Protein AF-A0A2L2YY22-F1 (afdb_monomer)

Radius of gyration: 19.45 Å; Cα contacts (8 Å, |Δi|>4): 71; chains: 1; bounding box: 42×33×51 Å

Solvent-accessible surface area (backbone atoms only — not comparable to full-atom values): 7870 Å² total; per-residue (Å²): 128,56,71,67,58,50,52,52,52,52,50,54,50,50,52,52,49,48,39,58,47,47,46,56,63,38,73,72,82,81,52,100,64,72,57,68,65,52,72,78,81,79,73,78,40,51,78,60,48,76,70,38,92,54,40,59,64,51,33,49,49,42,70,67,75,42,69,71,85,79,55,60,87,86,32,35,58,69,60,45,32,58,72,72,43,67,90,57,54,71,69,57,46,51,50,51,52,53,53,53,51,53,55,48,56,57,61,56,70,55,84,84,74,63,50,84,84,76,45,56,71,69,69,50,60,76,74,110

Structure (mmCIF, N/CA/C/O backbone):
data_AF-A0A2L2YY22-F1
#
_entry.id   AF-A0A2L2YY22-F1
#
loop_
_atom_site.group_PDB
_atom_site.id
_atom_site.type_symbol
_atom_site.label_atom_id
_atom_site.label_alt_id
_atom_site.label_comp_id
_atom_site.label_asym_id
_atom_site.label_entity_id
_atom_site.label_seq_id
_atom_site.pdbx_PDB_ins_code
_atom_site.Cartn_x
_atom_site.Cartn_y
_atom_site.Cartn_z
_atom_site.occupancy
_atom_site.B_iso_or_equiv
_atom_site.auth_seq_id
_atom_site.auth_comp_id
_atom_site.auth_asym_id
_atom_site.auth_atom_id
_atom_site.pdbx_PDB_model_num
ATOM 1 N N . ALA A 1 1 ? -11.065 13.640 -22.533 1.00 64.00 1 ALA A N 1
ATOM 2 C CA . ALA A 1 1 ? -10.943 14.115 -21.139 1.00 64.00 1 ALA A CA 1
ATOM 3 C C . ALA A 1 1 ? -10.570 15.588 -21.170 1.00 64.00 1 ALA A C 1
ATOM 5 O O . ALA A 1 1 ? -9.726 15.944 -21.987 1.00 64.00 1 ALA A O 1
ATOM 6 N N . ASP A 1 2 ? -11.200 16.418 -20.337 1.00 91.19 2 ASP A N 1
ATOM 7 C CA . ASP A 1 2 ? -10.835 17.832 -20.199 1.00 91.19 2 ASP A CA 1
ATOM 8 C C . ASP A 1 2 ? -9.367 17.978 -19.749 1.00 91.19 2 ASP A C 1
ATOM 10 O O . ASP A 1 2 ? -8.826 17.099 -19.065 1.00 91.19 2 ASP A O 1
ATOM 14 N N . HIS A 1 3 ? -8.706 19.069 -20.148 1.00 91.31 3 HIS A N 1
ATOM 15 C CA . HIS A 1 3 ? -7.295 19.312 -19.837 1.00 91.31 3 HIS A CA 1
ATOM 16 C C . HIS A 1 3 ? -7.034 19.263 -18.324 1.00 91.31 3 HIS A C 1
ATOM 18 O O . HIS A 1 3 ? -6.042 18.674 -17.882 1.00 91.31 3 HIS A O 1
ATOM 24 N N . ASN A 1 4 ? -7.953 19.810 -17.525 1.00 93.12 4 ASN A N 1
ATOM 25 C CA . ASN A 1 4 ? -7.823 19.827 -16.071 1.00 93.12 4 ASN A CA 1
ATOM 26 C C . ASN A 1 4 ? -7.986 18.428 -15.473 1.00 93.12 4 ASN A C 1
ATOM 28 O O . ASN A 1 4 ? -7.196 18.038 -14.614 1.00 93.12 4 ASN A O 1
ATOM 32 N N . SER A 1 5 ? -8.930 17.627 -15.981 1.00 94.94 5 SER A N 1
ATOM 33 C CA . SER A 1 5 ? -9.078 16.225 -15.571 1.00 94.94 5 SER A CA 1
ATOM 34 C C . SER A 1 5 ? -7.818 15.415 -15.876 1.00 94.94 5 SER A C 1
ATOM 36 O O . SER A 1 5 ? -7.353 14.651 -15.033 1.00 94.94 5 SER A O 1
ATOM 38 N N . ARG A 1 6 ? -7.215 15.611 -17.057 1.00 95.31 6 ARG A N 1
ATOM 39 C CA . ARG A 1 6 ? -5.962 14.936 -17.426 1.00 95.31 6 ARG A CA 1
ATOM 40 C C . ARG A 1 6 ? -4.814 15.335 -16.500 1.00 95.31 6 ARG A C 1
ATOM 42 O O . ARG A 1 6 ? -4.073 14.467 -16.050 1.00 95.31 6 ARG A O 1
ATOM 49 N N . ARG A 1 7 ? -4.681 16.629 -16.194 1.00 96.50 7 ARG A N 1
ATOM 50 C CA . ARG A 1 7 ? -3.671 17.128 -15.252 1.00 96.50 7 ARG A CA 1
ATOM 51 C C . ARG A 1 7 ? -3.836 16.499 -13.866 1.00 96.50 7 ARG A C 1
ATOM 53 O O . ARG A 1 7 ? -2.848 16.021 -13.317 1.00 96.50 7 ARG A O 1
ATOM 60 N N . GLY A 1 8 ? -5.061 16.454 -13.340 1.00 96.81 8 GLY A N 1
ATOM 61 C CA . GLY A 1 8 ? -5.348 15.847 -12.037 1.00 96.81 8 GLY A CA 1
ATOM 62 C C . GLY A 1 8 ? -4.983 14.360 -11.987 1.00 96.81 8 GLY A C 1
ATOM 63 O O . GLY A 1 8 ? -4.326 13.916 -11.051 1.00 96.81 8 GLY A O 1
ATOM 64 N N . LEU A 1 9 ? -5.311 13.599 -13.035 1.00 96.69 9 LEU A N 1
ATOM 65 C CA . LEU A 1 9 ? -4.946 12.180 -13.120 1.00 96.69 9 LEU A CA 1
ATOM 66 C C . L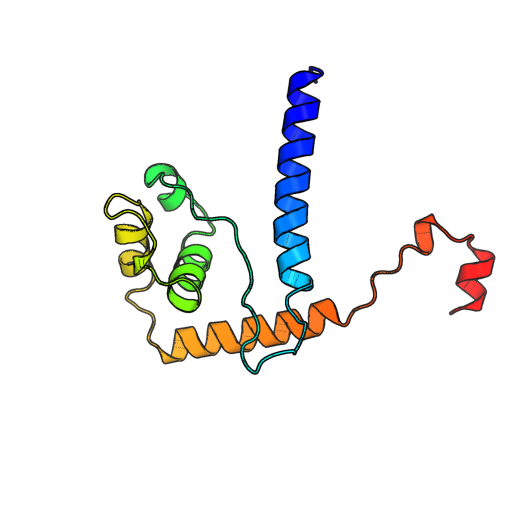EU A 1 9 ? -3.429 11.956 -13.163 1.00 96.69 9 LEU A C 1
ATOM 68 O O . LEU A 1 9 ? -2.931 11.033 -12.523 1.00 96.69 9 LEU A O 1
ATOM 72 N N . ILE A 1 10 ? -2.682 12.802 -13.879 1.00 96.88 10 ILE A N 1
ATOM 73 C CA . ILE A 1 10 ? -1.212 12.722 -13.914 1.00 96.88 10 ILE A CA 1
ATOM 74 C C . ILE A 1 10 ? -0.622 13.011 -12.529 1.00 96.88 10 ILE A C 1
ATOM 76 O O . ILE A 1 10 ? 0.314 12.331 -12.115 1.00 96.88 10 ILE A O 1
ATOM 80 N N . GLN A 1 11 ? -1.178 13.977 -11.792 1.00 96.75 11 GLN A N 1
ATOM 81 C CA . GLN A 1 11 ? -0.743 14.271 -10.425 1.00 96.75 11 GLN A CA 1
ATOM 82 C C . GLN A 1 11 ? -0.973 13.076 -9.491 1.00 96.75 11 GLN A C 1
ATOM 84 O O . GLN A 1 11 ? -0.025 12.653 -8.833 1.00 96.75 11 GLN A O 1
ATOM 89 N N . LEU A 1 12 ? -2.165 12.463 -9.515 1.00 95.75 12 LEU A N 1
ATOM 90 C CA . LEU A 1 12 ? -2.444 11.245 -8.739 1.00 95.75 12 LEU A CA 1
ATOM 91 C C . LEU A 1 12 ? -1.521 10.085 -9.134 1.00 95.75 12 LEU A C 1
ATOM 93 O O . LEU A 1 12 ? -1.025 9.360 -8.276 1.00 95.75 12 LEU A O 1
ATOM 97 N N . ARG A 1 13 ? -1.255 9.908 -10.435 1.00 96.00 13 ARG A N 1
ATOM 98 C CA . ARG A 1 13 ? -0.316 8.885 -10.913 1.00 96.00 13 ARG A CA 1
ATOM 99 C C . ARG A 1 13 ? 1.085 9.114 -10.357 1.00 96.00 13 ARG A C 1
ATOM 101 O O . ARG A 1 13 ? 1.764 8.149 -10.023 1.00 96.00 13 ARG A O 1
ATOM 108 N N . ASN A 1 14 ? 1.540 10.363 -10.303 1.00 95.25 14 ASN A N 1
ATOM 109 C CA . ASN A 1 14 ? 2.872 10.689 -9.801 1.00 95.25 14 ASN A CA 1
ATOM 110 C C . ASN A 1 14 ? 2.980 10.464 -8.292 1.00 95.25 14 ASN A C 1
ATOM 112 O O . ASN A 1 14 ? 4.003 9.965 -7.837 1.00 95.25 14 ASN A O 1
ATOM 116 N N . GLU A 1 15 ? 1.925 10.763 -7.536 1.00 92.88 15 GLU A N 1
ATOM 117 C CA . GLU A 1 15 ? 1.849 10.449 -6.108 1.00 92.88 15 GLU A CA 1
ATOM 118 C C . GLU A 1 15 ? 1.895 8.933 -5.865 1.00 92.88 15 GLU A C 1
ATOM 120 O O . GLU A 1 15 ? 2.698 8.456 -5.066 1.00 92.88 15 GLU A O 1
ATOM 125 N N . LEU A 1 16 ? 1.119 8.154 -6.626 1.00 91.75 16 LEU A N 1
ATOM 126 C CA . LEU A 1 16 ? 1.179 6.693 -6.561 1.00 91.75 16 LEU A CA 1
ATOM 127 C C . LEU A 1 16 ? 2.585 6.174 -6.892 1.00 91.75 16 LEU A C 1
ATOM 129 O O . LEU A 1 16 ? 3.123 5.357 -6.150 1.00 91.75 16 LEU A O 1
ATOM 133 N N . ALA A 1 17 ? 3.190 6.683 -7.971 1.00 91.31 17 ALA A N 1
ATOM 134 C CA . ALA A 1 17 ? 4.538 6.306 -8.385 1.00 91.31 17 ALA A CA 1
ATOM 135 C C . ALA A 1 17 ? 5.580 6.619 -7.301 1.00 91.31 17 ALA A C 1
ATOM 137 O O . ALA A 1 17 ? 6.467 5.801 -7.064 1.00 91.31 17 ALA A O 1
ATOM 138 N N . PHE A 1 18 ? 5.454 7.763 -6.623 1.00 88.88 18 PHE A N 1
ATOM 139 C CA . PHE A 1 18 ? 6.318 8.145 -5.509 1.00 88.88 18 PHE A CA 1
ATOM 140 C C . PHE A 1 18 ? 6.255 7.119 -4.374 1.00 88.88 18 PHE A C 1
ATOM 142 O O . PHE A 1 18 ? 7.296 6.607 -3.967 1.00 88.88 18 PHE A O 1
ATOM 149 N N . TYR A 1 19 ? 5.055 6.765 -3.909 1.00 86.31 19 TYR A N 1
ATOM 150 C CA . TYR A 1 19 ? 4.904 5.802 -2.817 1.00 86.31 19 TYR A CA 1
ATOM 151 C C . TYR A 1 19 ? 5.360 4.392 -3.211 1.00 86.31 19 TYR A C 1
ATOM 153 O O . TYR A 1 19 ? 6.011 3.719 -2.414 1.00 86.31 19 TYR A O 1
ATOM 161 N N . THR A 1 20 ? 5.108 3.960 -4.453 1.00 84.50 20 THR A N 1
ATOM 162 C CA . THR A 1 20 ? 5.619 2.670 -4.942 1.00 84.50 20 THR A CA 1
ATOM 163 C C . THR A 1 20 ? 7.134 2.666 -5.112 1.00 84.50 20 THR A C 1
ATOM 165 O O . THR A 1 20 ? 7.767 1.674 -4.795 1.00 84.50 20 THR A O 1
ATOM 168 N N . TYR A 1 21 ? 7.743 3.755 -5.585 1.00 81.75 21 TYR A N 1
ATOM 169 C CA . TYR A 1 21 ? 9.195 3.828 -5.748 1.00 81.75 21 TYR A CA 1
ATOM 170 C C . TYR A 1 21 ? 9.894 3.882 -4.392 1.00 81.75 21 TYR A C 1
ATOM 172 O O . TYR A 1 21 ? 10.818 3.115 -4.149 1.00 81.75 21 TYR A O 1
ATOM 180 N N . LYS A 1 22 ? 9.408 4.730 -3.476 1.00 75.00 22 LYS A N 1
ATOM 181 C CA . LYS A 1 22 ? 9.956 4.839 -2.121 1.00 75.00 22 LYS A CA 1
ATOM 182 C C . LYS A 1 22 ? 9.882 3.503 -1.382 1.00 75.00 22 LYS A C 1
ATOM 184 O O . LYS A 1 22 ? 10.832 3.155 -0.697 1.00 75.00 22 LYS A O 1
ATOM 189 N N . TRP A 1 23 ? 8.807 2.734 -1.583 1.00 72.75 23 TRP A N 1
ATOM 190 C CA . TRP A 1 23 ? 8.704 1.359 -1.086 1.00 72.75 23 TRP A CA 1
ATOM 191 C C . TRP A 1 23 ? 9.923 0.516 -1.490 1.00 72.75 23 TRP A C 1
ATOM 193 O O . TRP A 1 23 ? 10.492 -0.142 -0.631 1.00 72.75 23 TRP A O 1
ATOM 203 N N . PHE A 1 24 ? 10.364 0.585 -2.751 1.00 70.00 24 PHE A N 1
ATOM 204 C CA . PHE A 1 24 ? 11.524 -0.159 -3.260 1.00 70.00 24 PHE A CA 1
ATOM 205 C C . PHE A 1 24 ? 12.884 0.467 -2.907 1.00 70.00 24 PHE A C 1
ATOM 207 O O . PHE A 1 24 ? 13.867 -0.247 -2.759 1.00 70.00 24 PHE A O 1
ATOM 214 N N . SER A 1 25 ? 12.984 1.789 -2.780 1.00 64.88 25 SER A N 1
ATOM 215 C CA . SER A 1 25 ? 14.278 2.465 -2.586 1.00 64.88 25 SER A CA 1
ATOM 216 C C . SER A 1 25 ? 14.732 2.584 -1.133 1.00 64.88 25 SER A C 1
ATOM 218 O O . SER A 1 25 ? 15.891 2.906 -0.899 1.00 64.88 25 SER A O 1
ATOM 220 N N . SER A 1 26 ? 13.868 2.315 -0.153 1.00 59.06 26 SER A N 1
ATOM 221 C CA . SER A 1 26 ? 14.205 2.414 1.277 1.00 59.06 26 SER A CA 1
ATOM 222 C C . SER A 1 26 ? 15.171 1.329 1.796 1.00 59.06 26 SER A C 1
ATOM 224 O O . SER A 1 26 ? 15.397 1.230 2.996 1.00 59.06 26 SER A O 1
ATOM 226 N N . THR A 1 27 ? 15.777 0.521 0.920 1.00 53.94 27 THR A N 1
ATOM 227 C CA . THR A 1 27 ? 16.725 -0.543 1.290 1.00 53.94 27 THR A CA 1
ATOM 228 C C . THR A 1 27 ? 18.176 -0.063 1.456 1.00 53.94 27 THR A C 1
ATOM 230 O O . THR A 1 27 ? 19.085 -0.893 1.488 1.00 53.94 27 THR A O 1
ATOM 233 N N . GLU A 1 28 ? 18.438 1.247 1.540 1.00 51.72 28 GLU A N 1
ATOM 234 C CA . GLU A 1 28 ? 19.780 1.758 1.857 1.00 51.72 28 GLU A CA 1
ATOM 235 C C . GLU A 1 28 ? 20.128 1.469 3.330 1.00 51.72 28 GLU A C 1
ATOM 237 O O . GLU A 1 28 ? 19.769 2.204 4.246 1.00 51.72 28 GLU A O 1
ATOM 242 N N . TYR A 1 29 ? 20.843 0.358 3.535 1.00 49.91 29 TYR A N 1
ATOM 243 C CA . TYR A 1 29 ? 21.460 -0.104 4.784 1.00 49.91 29 TYR A CA 1
ATOM 244 C C . TYR A 1 29 ? 22.515 0.892 5.307 1.00 49.91 29 TYR A C 1
ATOM 246 O O . TYR A 1 29 ? 23.716 0.630 5.247 1.00 49.91 29 TYR A O 1
ATOM 254 N N . GLN A 1 30 ? 22.104 2.059 5.798 1.00 45.62 30 GLN A N 1
ATOM 255 C CA . GLN A 1 30 ? 23.017 2.943 6.537 1.00 45.62 30 GLN A CA 1
ATOM 256 C C . GLN A 1 30 ? 22.799 2.923 8.050 1.00 45.62 30 GLN A C 1
ATOM 258 O O . GLN A 1 30 ? 23.666 3.396 8.775 1.00 45.62 30 GLN A O 1
ATOM 263 N N . ASN A 1 31 ? 21.726 2.304 8.544 1.00 40.84 31 ASN A N 1
ATOM 264 C CA . ASN A 1 31 ? 21.512 2.036 9.965 1.00 40.84 31 ASN A CA 1
ATOM 265 C C . ASN A 1 31 ? 20.811 0.676 10.117 1.00 40.84 31 ASN A C 1
ATOM 267 O O . ASN A 1 31 ? 20.166 0.214 9.180 1.00 40.84 31 ASN A O 1
ATOM 271 N N . GLU A 1 32 ? 20.947 0.024 11.273 1.00 45.41 32 GLU A N 1
ATOM 272 C CA . GLU A 1 32 ? 20.347 -1.291 11.590 1.00 45.41 32 GLU A CA 1
ATOM 273 C C . GLU A 1 32 ? 18.806 -1.323 11.472 1.00 45.41 32 GLU A C 1
ATOM 275 O O . GLU A 1 32 ? 18.202 -2.395 11.480 1.00 45.41 32 GLU A O 1
ATOM 280 N N . ASP A 1 33 ? 18.185 -0.159 11.275 1.00 48.03 33 ASP A N 1
ATOM 281 C CA . ASP A 1 33 ? 16.767 0.019 11.015 1.00 48.03 33 ASP A CA 1
ATOM 282 C C . ASP A 1 33 ? 16.513 0.162 9.507 1.00 48.03 33 ASP A C 1
ATOM 284 O O . ASP A 1 33 ? 16.807 1.193 8.895 1.00 48.03 33 ASP A O 1
ATOM 288 N N . ILE A 1 34 ? 15.927 -0.871 8.895 1.00 53.50 34 ILE A N 1
ATOM 289 C CA . ILE A 1 34 ? 15.326 -0.757 7.560 1.00 53.50 34 ILE A CA 1
ATOM 290 C C . ILE A 1 34 ? 14.223 0.295 7.676 1.00 53.50 34 ILE A C 1
ATOM 292 O O . ILE A 1 34 ? 13.237 0.062 8.377 1.00 53.50 34 ILE A O 1
ATOM 296 N N . GLU A 1 35 ? 14.370 1.446 7.010 1.00 54.88 35 GLU A N 1
ATOM 297 C CA . GLU A 1 35 ? 13.314 2.456 6.987 1.00 54.88 35 GLU A CA 1
ATOM 298 C C . GLU A 1 35 ? 12.094 1.826 6.308 1.00 54.88 35 GLU A C 1
ATOM 300 O O . GLU A 1 35 ? 12.046 1.644 5.091 1.00 54.88 35 GLU A O 1
ATOM 305 N N . HIS A 1 36 ? 11.134 1.383 7.121 1.00 59.34 36 HIS A N 1
ATOM 306 C CA . HIS A 1 36 ? 10.005 0.627 6.616 1.00 59.34 36 HIS A CA 1
ATOM 307 C C . HIS A 1 36 ? 9.207 1.466 5.633 1.00 59.34 36 HIS A C 1
ATOM 309 O O . HIS A 1 36 ? 9.195 2.698 5.674 1.00 59.34 36 HIS A O 1
ATOM 315 N N . CYS A 1 37 ? 8.549 0.751 4.729 1.00 59.94 37 CYS A N 1
ATOM 316 C CA . CYS A 1 37 ? 7.802 1.308 3.629 1.00 59.94 37 CYS A CA 1
ATOM 317 C C . CYS A 1 37 ? 6.989 2.529 4.018 1.00 59.94 37 CYS A C 1
ATOM 319 O O . CYS A 1 37 ? 6.448 2.599 5.113 1.00 59.94 37 CYS A O 1
ATOM 321 N N . HIS A 1 38 ? 6.812 3.442 3.077 1.00 70.69 38 HIS A N 1
ATOM 322 C CA . HIS A 1 38 ? 5.958 4.601 3.264 1.00 70.69 38 HIS A CA 1
ATOM 323 C C . HIS A 1 38 ? 4.689 4.354 2.463 1.00 70.69 38 HIS A C 1
ATOM 325 O O . HIS A 1 38 ? 4.618 4.728 1.299 1.00 70.69 38 HIS A O 1
ATOM 331 N N . LEU A 1 39 ? 3.700 3.664 3.035 1.00 82.31 39 LEU A N 1
ATOM 332 C CA . LEU A 1 39 ? 2.355 3.747 2.467 1.00 82.31 39 LEU A CA 1
ATOM 333 C C . LEU A 1 39 ? 1.809 5.164 2.697 1.00 82.31 39 LEU A C 1
ATOM 335 O O . LEU A 1 39 ? 2.164 5.805 3.693 1.00 82.31 39 LEU A O 1
ATOM 339 N N . PRO A 1 40 ? 0.926 5.657 1.811 1.00 86.75 40 PRO A N 1
ATOM 340 C CA . PRO A 1 40 ? 0.184 6.878 2.078 1.00 86.75 40 PRO A CA 1
ATOM 341 C C . PRO A 1 40 ? -0.526 6.794 3.429 1.00 86.75 40 PRO A C 1
ATOM 343 O O . PRO A 1 40 ? -0.936 5.713 3.872 1.00 86.75 40 PRO A O 1
ATOM 346 N N . THR A 1 41 ? -0.719 7.946 4.068 1.00 86.31 41 THR A N 1
ATOM 347 C CA . THR A 1 41 ? -1.519 7.997 5.288 1.00 86.31 41 THR A CA 1
ATOM 348 C C . THR A 1 41 ? -2.936 7.491 4.999 1.00 86.31 41 THR A C 1
ATOM 350 O O . THR A 1 41 ? -3.509 7.773 3.939 1.00 86.31 41 THR A O 1
ATOM 353 N N . PRO A 1 42 ? -3.525 6.702 5.911 1.00 89.94 42 PRO A N 1
ATOM 354 C CA . PRO A 1 42 ? -4.882 6.223 5.726 1.00 89.94 42 PRO A CA 1
ATOM 355 C C . PRO A 1 42 ? -5.848 7.409 5.683 1.00 89.94 42 PRO A C 1
ATOM 357 O O . PRO A 1 42 ? -5.705 8.371 6.432 1.00 89.94 42 PRO A O 1
ATOM 360 N N . ILE A 1 43 ? -6.870 7.327 4.832 1.00 93.12 43 ILE A N 1
ATOM 361 C CA . ILE A 1 43 ? -7.895 8.371 4.770 1.00 93.12 43 ILE A CA 1
ATOM 362 C C . ILE A 1 43 ? -8.737 8.387 6.051 1.00 93.12 43 ILE A C 1
ATOM 364 O O . ILE A 1 43 ? -9.108 7.340 6.592 1.00 93.12 43 ILE A O 1
ATOM 368 N N . ASN A 1 44 ? -9.149 9.579 6.479 1.00 93.81 44 ASN A N 1
ATOM 369 C CA . ASN A 1 44 ? -10.073 9.728 7.598 1.00 93.81 44 ASN A CA 1
ATOM 370 C C . ASN A 1 44 ? -11.542 9.609 7.147 1.00 93.81 44 ASN A C 1
ATOM 372 O O . ASN A 1 44 ? -12.323 10.554 7.239 1.00 93.81 44 ASN A O 1
ATOM 376 N N . ASN A 1 45 ? -11.930 8.453 6.598 1.00 95.06 45 ASN A N 1
ATOM 377 C CA . ASN A 1 45 ? -13.313 8.189 6.191 1.00 95.06 45 ASN A CA 1
ATOM 378 C C . ASN A 1 45 ? -13.736 6.761 6.545 1.00 95.06 45 ASN A C 1
ATOM 380 O O . ASN A 1 45 ? -13.558 5.821 5.768 1.00 95.06 45 ASN A O 1
ATOM 384 N N . LYS A 1 46 ? -14.360 6.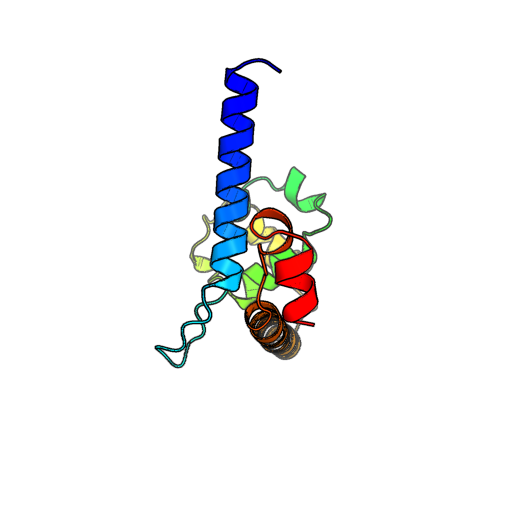608 7.718 1.00 94.06 46 LYS A N 1
ATOM 385 C CA . LYS A 1 46 ? -14.753 5.300 8.262 1.00 94.06 46 LYS A CA 1
ATOM 386 C C . LYS A 1 46 ? -15.637 4.493 7.308 1.00 94.06 46 LYS A C 1
ATOM 388 O O . LYS A 1 46 ? -15.402 3.301 7.142 1.00 94.06 46 LYS A O 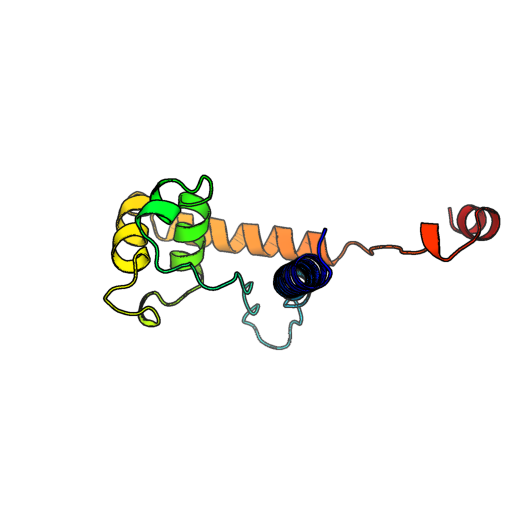1
ATOM 393 N N . ARG A 1 47 ? -16.601 5.134 6.637 1.00 95.88 47 ARG A N 1
ATOM 394 C CA . ARG A 1 47 ? -17.526 4.461 5.708 1.00 95.88 47 ARG A CA 1
ATOM 395 C C . ARG A 1 47 ? -16.795 3.849 4.512 1.00 95.88 47 ARG A C 1
ATOM 397 O O . ARG A 1 47 ? -17.160 2.757 4.083 1.00 95.88 47 ARG A O 1
ATOM 404 N N . MET A 1 48 ? -15.794 4.548 3.977 1.00 96.38 48 MET A N 1
ATOM 405 C CA . MET A 1 48 ? -14.984 4.044 2.864 1.00 96.38 48 MET A CA 1
ATOM 406 C C . MET A 1 48 ? -14.031 2.945 3.332 1.00 96.38 48 MET A C 1
ATOM 408 O O . MET A 1 48 ? -13.983 1.880 2.724 1.00 96.38 48 MET A O 1
ATOM 412 N N . CYS A 1 49 ? -13.337 3.156 4.454 1.00 95.69 49 CYS A N 1
ATOM 413 C CA . CYS A 1 49 ? -12.399 2.174 4.995 1.00 95.69 49 CYS A CA 1
ATOM 414 C C . CYS A 1 49 ? -13.081 0.849 5.363 1.00 95.69 49 CYS A C 1
ATOM 416 O O . CYS A 1 49 ? -12.548 -0.205 5.045 1.00 95.69 49 CYS A O 1
ATOM 418 N N . GLN A 1 50 ? -14.282 0.881 5.952 1.00 95.62 50 GLN A N 1
ATOM 419 C CA . GLN A 1 50 ? -15.042 -0.329 6.304 1.00 95.62 50 GLN A CA 1
ATOM 420 C C . GLN A 1 50 ? -15.410 -1.203 5.099 1.00 95.62 50 GLN A C 1
ATOM 422 O O . GLN A 1 50 ? -15.622 -2.400 5.258 1.00 95.62 50 GLN A O 1
ATOM 427 N N . LYS A 1 51 ? -15.508 -0.610 3.906 1.00 96.69 51 LYS A N 1
ATOM 428 C CA . LYS A 1 51 ? -15.818 -1.319 2.658 1.00 96.69 51 LYS A CA 1
ATOM 429 C C . LYS A 1 51 ? -14.575 -1.609 1.817 1.00 96.69 51 LYS A C 1
ATOM 431 O O . LYS A 1 51 ? -14.696 -2.199 0.748 1.00 96.69 51 LYS A O 1
ATOM 436 N N . CYS A 1 52 ? -13.401 -1.163 2.262 1.00 96.88 52 CYS A N 1
ATOM 437 C CA . CYS A 1 52 ? -12.163 -1.347 1.528 1.00 96.88 52 CYS A CA 1
ATOM 438 C C . CYS A 1 52 ? -11.735 -2.822 1.602 1.00 96.88 52 CYS A C 1
ATOM 440 O O . CYS A 1 52 ? -11.561 -3.336 2.709 1.00 96.88 52 CYS A O 1
ATOM 442 N N . PRO A 1 53 ? -11.493 -3.498 0.464 1.00 97.06 53 PRO A N 1
ATOM 443 C CA . PRO A 1 53 ? -11.015 -4.882 0.470 1.00 97.06 53 PRO A CA 1
ATOM 444 C C . PRO A 1 53 ? -9.625 -5.021 1.112 1.00 97.06 53 PRO A C 1
ATOM 446 O O . PRO A 1 53 ? -9.267 -6.091 1.591 1.00 97.06 53 PRO A O 1
ATOM 449 N N . TYR A 1 54 ? -8.863 -3.927 1.188 1.00 95.19 54 TYR A N 1
ATOM 450 C CA . TYR A 1 54 ? -7.543 -3.878 1.815 1.00 95.19 54 TYR A CA 1
ATOM 451 C C . TYR A 1 54 ? -7.577 -3.454 3.288 1.00 95.19 54 TYR A C 1
ATOM 453 O O . TYR A 1 54 ? -6.527 -3.140 3.843 1.00 95.19 54 TYR A O 1
ATOM 461 N N . LEU A 1 55 ? -8.744 -3.432 3.947 1.00 95.88 55 LEU A N 1
ATOM 462 C CA . LEU A 1 55 ? -8.844 -2.988 5.342 1.00 95.88 55 LEU A CA 1
ATOM 463 C C . LEU A 1 55 ? -7.928 -3.791 6.277 1.00 95.88 55 LEU A C 1
ATOM 465 O O . LEU A 1 55 ? -7.190 -3.191 7.055 1.00 95.88 55 LEU A O 1
ATOM 469 N N . LEU A 1 56 ? -7.943 -5.125 6.191 1.00 95.12 56 LEU A N 1
ATOM 470 C CA . LEU A 1 56 ? -7.100 -5.965 7.046 1.00 95.12 56 LEU A CA 1
ATOM 471 C C . LEU A 1 56 ? -5.602 -5.688 6.798 1.00 95.12 56 LEU A C 1
ATOM 473 O O . LEU A 1 56 ? -4.959 -5.239 7.746 1.00 95.12 56 LEU A O 1
ATOM 477 N N . PRO A 1 57 ? -5.055 -5.822 5.569 1.00 93.06 57 PRO A N 1
ATOM 478 C CA . PRO A 1 57 ? -3.661 -5.470 5.286 1.00 93.06 57 PRO A CA 1
ATOM 479 C C . PRO A 1 57 ? -3.285 -4.047 5.711 1.00 93.06 57 PRO A C 1
ATOM 481 O O . PRO A 1 57 ? -2.238 -3.848 6.318 1.00 93.06 57 PRO A O 1
ATOM 484 N N . CYS A 1 58 ? -4.159 -3.065 5.457 1.00 92.50 58 CYS A N 1
ATOM 485 C CA . CYS A 1 58 ? -3.955 -1.678 5.868 1.00 92.50 58 CYS A CA 1
ATOM 486 C C . CYS A 1 58 ? -3.800 -1.581 7.388 1.00 92.50 58 CYS A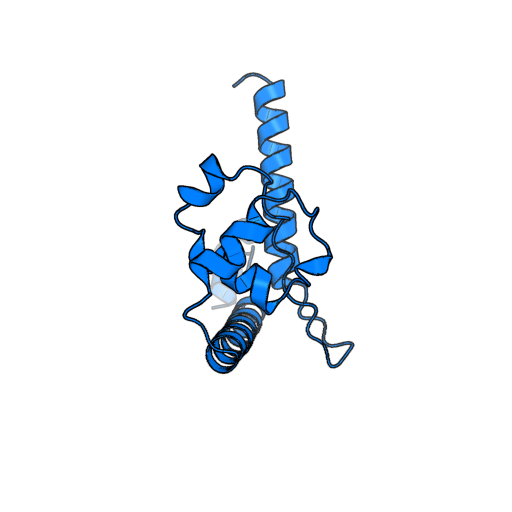 C 1
ATOM 488 O O . CYS A 1 58 ? -2.807 -1.052 7.868 1.00 92.50 58 CYS A O 1
ATOM 490 N N . THR A 1 59 ? -4.739 -2.132 8.161 1.00 93.62 59 THR A N 1
ATOM 491 C CA . THR A 1 59 ? -4.690 -2.049 9.630 1.00 93.62 59 THR A CA 1
ATOM 492 C C . THR A 1 59 ? -3.560 -2.856 10.261 1.00 93.62 59 THR A C 1
ATOM 494 O O . THR A 1 59 ? -3.002 -2.403 11.256 1.00 93.62 59 THR A O 1
ATOM 497 N N . VAL A 1 60 ? -3.184 -4.000 9.680 1.00 93.62 60 VAL A N 1
ATOM 498 C CA . VAL A 1 60 ? -2.003 -4.769 10.104 1.00 93.62 60 VAL A CA 1
ATOM 499 C C . VAL A 1 60 ? -0.746 -3.943 9.886 1.00 93.62 60 VAL A C 1
ATOM 501 O O . VAL A 1 60 ? 0.005 -3.729 10.827 1.00 93.62 60 VAL A O 1
ATOM 504 N N . TYR A 1 61 ? -0.569 -3.393 8.687 1.00 90.06 61 TYR A N 1
ATOM 505 C CA . TYR A 1 61 ? 0.563 -2.530 8.380 1.00 90.06 61 TYR A CA 1
ATOM 506 C C . TYR A 1 61 ? 0.622 -1.305 9.308 1.00 90.06 61 TYR A C 1
ATOM 508 O O . TYR A 1 61 ? 1.674 -1.009 9.868 1.00 90.06 61 TYR A O 1
ATOM 516 N N . GLN A 1 62 ? -0.510 -0.631 9.539 1.00 89.06 62 GLN A N 1
ATOM 517 C CA . GLN A 1 62 ? -0.569 0.511 10.456 1.00 89.06 62 GLN A CA 1
ATOM 518 C C . GLN A 1 62 ? -0.200 0.109 11.889 1.00 89.06 62 GLN A C 1
ATOM 520 O O . GLN A 1 62 ? 0.491 0.862 12.553 1.00 89.06 62 GLN A O 1
ATOM 525 N N . LYS A 1 63 ? -0.618 -1.072 12.362 1.00 90.12 63 LYS A N 1
ATOM 526 C CA . LYS A 1 63 ? -0.269 -1.580 13.699 1.00 90.12 63 LYS A CA 1
ATOM 527 C C . LYS A 1 63 ? 1.195 -2.016 13.812 1.00 90.12 63 LYS A C 1
ATOM 529 O O . LYS A 1 63 ? 1.766 -1.913 14.890 1.00 90.12 63 LYS A O 1
ATOM 534 N N . SER A 1 64 ? 1.765 -2.537 12.728 1.00 86.81 64 SER A N 1
ATOM 535 C CA . SER A 1 64 ? 3.130 -3.068 12.673 1.00 86.81 64 SER A CA 1
ATOM 536 C C . SER A 1 64 ? 4.199 -1.988 12.513 1.00 86.81 64 SER A C 1
ATOM 538 O O . SER A 1 64 ? 5.271 -2.125 13.087 1.00 86.81 64 SER A O 1
ATOM 540 N N . PHE A 1 65 ? 3.927 -0.943 11.726 1.00 75.69 65 PHE A N 1
ATOM 541 C CA . PHE A 1 65 ? 4.956 0.001 11.273 1.00 75.69 65 PHE A CA 1
ATOM 542 C C . PHE A 1 65 ? 4.692 1.457 11.650 1.00 75.69 65 PHE A C 1
ATOM 544 O O . PHE A 1 65 ? 5.626 2.256 11.675 1.00 75.69 65 PHE A O 1
ATOM 551 N N . LEU A 1 66 ? 3.440 1.829 11.927 1.00 70.62 66 LEU A N 1
ATOM 552 C CA . LEU A 1 66 ? 3.116 3.179 12.366 1.00 70.62 66 LEU A CA 1
ATOM 553 C C . LEU A 1 66 ? 2.800 3.193 13.855 1.00 70.62 66 LEU A C 1
ATOM 555 O O . LEU A 1 66 ? 2.011 2.410 14.376 1.00 70.62 66 LEU A O 1
ATOM 559 N N . GLU A 1 67 ? 3.365 4.173 14.546 1.00 64.69 67 GLU A N 1
ATOM 560 C CA . GLU A 1 67 ? 2.887 4.530 15.870 1.00 64.69 67 GLU A CA 1
ATOM 561 C C . GLU A 1 67 ? 1.463 5.070 15.717 1.00 64.69 67 GLU A C 1
ATOM 563 O O . GLU A 1 67 ? 1.251 6.203 15.277 1.00 64.69 67 GLU A O 1
ATOM 568 N N . THR A 1 68 ? 0.466 4.272 16.106 1.00 59.84 68 THR A N 1
ATOM 569 C CA . THR A 1 68 ? -0.95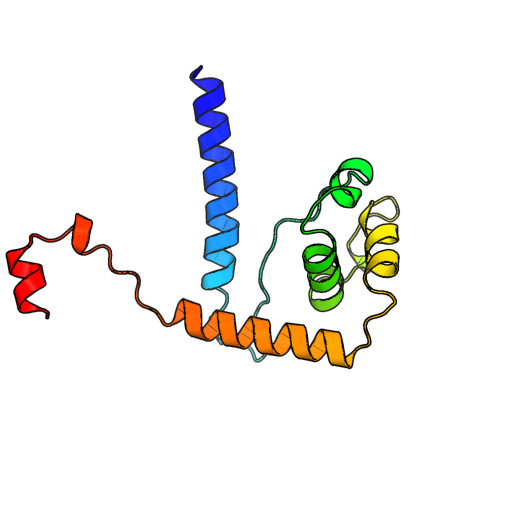3 4.672 16.123 1.00 59.84 68 THR A CA 1
ATOM 570 C C . THR A 1 68 ? -1.191 5.982 16.880 1.00 59.84 68 THR A C 1
ATOM 572 O O . THR A 1 68 ? -2.186 6.660 16.642 1.00 59.84 68 THR A O 1
ATOM 575 N N . ASN A 1 69 ? -0.250 6.362 17.748 1.00 58.84 69 ASN A N 1
ATOM 576 C CA . ASN A 1 69 ? -0.232 7.589 18.542 1.00 58.84 69 ASN A CA 1
ATOM 577 C C . ASN A 1 69 ? -0.028 8.873 17.716 1.00 58.84 69 ASN A C 1
ATOM 579 O O . ASN A 1 69 ? -0.202 9.963 18.252 1.00 58.84 69 ASN A O 1
ATOM 583 N N . LYS A 1 70 ? 0.333 8.771 16.429 1.00 69.56 70 LYS A N 1
ATOM 584 C CA . LYS A 1 70 ? 0.472 9.925 15.519 1.00 69.56 70 LYS A CA 1
ATOM 585 C C . LYS A 1 70 ? -0.827 10.298 14.798 1.00 69.56 70 LYS A C 1
ATOM 587 O O . LYS A 1 70 ? -0.864 11.306 14.097 1.00 69.56 70 LYS A O 1
ATOM 592 N N . LEU A 1 71 ? -1.878 9.490 14.932 1.00 80.50 71 LEU A N 1
ATOM 593 C CA . LEU A 1 71 ? -3.172 9.758 14.312 1.00 80.50 71 LEU A CA 1
ATOM 594 C C . LEU A 1 71 ? -4.028 10.661 15.205 1.00 80.50 71 LEU A C 1
ATOM 596 O O . LEU A 1 71 ? -4.003 10.548 16.428 1.00 80.50 71 LEU A O 1
ATOM 600 N N . ASP A 1 72 ? -4.826 11.527 14.576 1.00 85.62 72 ASP A N 1
ATOM 601 C CA . ASP A 1 72 ? -5.836 12.325 15.277 1.00 85.62 72 ASP A CA 1
ATOM 602 C C . ASP A 1 72 ? -6.771 11.399 16.089 1.00 85.62 72 ASP A C 1
ATOM 604 O O . ASP A 1 72 ? -7.187 10.358 15.567 1.00 85.62 72 ASP A O 1
ATOM 608 N N . PRO A 1 73 ? -7.145 11.743 17.336 1.00 85.56 73 PRO A N 1
ATOM 609 C CA . PRO A 1 73 ? -8.068 10.939 18.142 1.00 85.56 73 PRO A CA 1
ATOM 610 C C . PRO A 1 73 ? -9.408 10.628 17.454 1.00 85.56 73 PRO A C 1
ATOM 612 O O . PRO A 1 73 ? -10.010 9.584 17.703 1.00 85.56 73 PRO A O 1
ATOM 615 N N . ASN A 1 74 ? -9.867 11.504 16.556 1.00 89.25 74 ASN A N 1
ATOM 616 C CA . ASN A 1 74 ? -11.088 11.335 15.768 1.00 89.25 74 ASN A CA 1
ATOM 617 C C . ASN A 1 74 ? -10.857 10.588 14.445 1.00 89.25 74 ASN A C 1
ATOM 619 O O . ASN A 1 74 ? -11.770 10.479 13.620 1.00 89.25 74 ASN A O 1
ATOM 623 N N . HIS A 1 75 ? -9.648 10.083 14.200 1.00 92.12 75 HIS A N 1
ATOM 624 C CA . HIS A 1 75 ? -9.327 9.369 12.977 1.00 92.12 75 HIS A CA 1
ATOM 625 C C . HIS A 1 75 ? -10.026 8.004 12.928 1.00 92.12 75 HIS A C 1
ATOM 627 O O . HIS A 1 75 ? -9.994 7.227 13.883 1.00 92.12 75 HIS A O 1
ATOM 633 N N . ALA A 1 76 ? -10.604 7.645 11.778 1.00 93.25 76 ALA A N 1
ATOM 634 C CA . ALA A 1 76 ? -11.324 6.381 11.592 1.00 93.25 76 ALA A CA 1
ATOM 635 C C . ALA A 1 76 ? -10.514 5.145 12.040 1.00 93.25 76 ALA A C 1
ATOM 637 O O . ALA A 1 76 ? -11.067 4.209 12.631 1.00 93.25 76 ALA A O 1
ATOM 638 N N . MET A 1 77 ? -9.201 5.173 11.793 1.00 92.69 77 MET A N 1
ATOM 639 C CA . MET A 1 77 ? -8.268 4.093 12.133 1.00 92.69 77 MET A CA 1
ATOM 640 C C . MET A 1 77 ? -8.093 3.853 13.634 1.00 92.69 77 MET A C 1
ATOM 642 O O . MET A 1 77 ? -7.817 2.714 13.996 1.00 92.69 77 MET A O 1
ATOM 646 N N . ILE A 1 78 ? -8.354 4.843 14.497 1.00 92.88 78 ILE A N 1
ATOM 647 C CA . ILE A 1 78 ? -8.331 4.656 15.959 1.00 92.88 78 ILE A CA 1
ATOM 648 C C . ILE A 1 78 ? -9.305 3.549 16.373 1.00 92.88 78 ILE A C 1
ATOM 650 O O . ILE A 1 78 ? -8.984 2.709 17.207 1.00 92.88 78 ILE A O 1
ATOM 654 N N . SER A 1 79 ? -10.480 3.498 15.736 1.00 93.50 79 SER A N 1
ATOM 655 C CA . SER A 1 79 ? -11.459 2.431 15.976 1.00 93.50 79 SER A CA 1
ATOM 656 C C . SER A 1 79 ? -11.229 1.191 15.110 1.00 93.50 79 SER A C 1
ATOM 658 O O . SER A 1 79 ? -11.467 0.073 15.565 1.00 93.50 79 SER A O 1
ATOM 660 N N . LEU A 1 80 ? -10.783 1.368 13.861 1.00 95.25 80 LEU A N 1
ATOM 661 C CA . LEU A 1 80 ? -10.689 0.258 12.914 1.00 95.25 80 LEU A CA 1
ATOM 662 C C . LEU A 1 80 ? -9.519 -0.672 13.234 1.00 95.25 80 LEU A C 1
ATOM 664 O O . LEU A 1 80 ? -9.743 -1.875 13.277 1.00 95.25 80 LEU A O 1
ATOM 668 N N . ILE A 1 81 ? -8.330 -0.142 13.542 1.00 94.50 81 ILE A N 1
ATOM 669 C CA . ILE A 1 81 ? -7.133 -0.948 13.828 1.00 94.50 81 ILE A CA 1
ATOM 670 C C . ILE A 1 81 ? -7.379 -1.997 14.922 1.00 94.50 81 ILE A C 1
ATOM 672 O O . ILE A 1 81 ? -7.180 -3.182 14.640 1.00 94.50 81 ILE A O 1
ATOM 676 N N . PRO A 1 82 ? -7.835 -1.644 16.142 1.00 94.31 82 PRO A N 1
ATOM 677 C CA . PRO A 1 82 ? -8.092 -2.650 17.168 1.00 94.31 82 PRO A CA 1
ATOM 678 C C . PRO A 1 82 ? -9.228 -3.598 16.767 1.00 94.31 82 PRO A C 1
ATOM 680 O O . PRO A 1 82 ? -9.149 -4.785 17.067 1.00 94.31 82 PRO A O 1
ATOM 683 N N . SER A 1 83 ? -10.248 -3.121 16.042 1.00 95.44 83 SER A N 1
ATOM 684 C CA . SER A 1 83 ? -11.377 -3.965 15.628 1.00 95.44 83 SER A CA 1
ATOM 685 C C . SER A 1 83 ? -10.992 -5.060 14.626 1.00 95.44 83 SER A C 1
ATOM 687 O O . SER A 1 83 ? -11.479 -6.181 14.749 1.00 95.44 83 SER A O 1
ATOM 689 N N . THR A 1 84 ? -10.101 -4.778 13.665 1.00 95.94 84 THR A N 1
ATOM 690 C CA . THR A 1 84 ? -9.664 -5.766 12.664 1.00 95.94 84 THR A CA 1
ATOM 691 C C . THR A 1 84 ? -8.469 -6.594 13.102 1.00 95.94 84 THR A C 1
ATOM 693 O O . THR A 1 84 ? -8.288 -7.682 12.572 1.00 95.94 84 THR A O 1
ATOM 696 N N . THR A 1 85 ? -7.659 -6.128 14.055 1.00 95.62 85 THR A N 1
ATOM 697 C CA . THR A 1 85 ? -6.404 -6.802 14.443 1.00 95.62 85 THR A CA 1
ATOM 698 C C . THR A 1 85 ? -6.420 -7.387 15.857 1.00 95.62 85 THR A C 1
ATOM 700 O O . THR A 1 85 ? -5.372 -7.803 16.351 1.00 95.62 85 THR A O 1
ATOM 703 N N . SER A 1 86 ? -7.575 -7.418 16.529 1.00 95.62 86 SER A N 1
ATOM 704 C CA . SER A 1 86 ? -7.726 -7.949 17.897 1.00 95.62 86 SER A CA 1
ATOM 705 C C . SER A 1 86 ? -7.336 -9.423 18.028 1.00 95.62 86 SER A C 1
ATOM 707 O O . SER A 1 86 ? -6.865 -9.844 19.077 1.00 95.62 86 SER A O 1
ATOM 709 N N . HIS A 1 87 ? -7.501 -10.195 16.957 1.00 96.44 87 HIS A N 1
ATOM 710 C CA . HIS A 1 87 ? -7.153 -11.613 16.896 1.00 96.44 87 HIS A CA 1
ATOM 711 C C . HIS A 1 87 ? -5.658 -11.868 16.621 1.00 96.44 87 HIS A C 1
ATOM 713 O O . HIS A 1 87 ? -5.224 -13.019 16.617 1.00 96.44 87 HIS A O 1
ATOM 719 N N . LEU A 1 88 ? -4.868 -10.822 16.352 1.00 96.44 88 LEU A N 1
ATOM 720 C CA . LEU A 1 88 ? -3.448 -10.941 16.021 1.00 96.44 88 LEU A CA 1
ATOM 721 C C . LEU A 1 88 ? -2.578 -10.688 17.252 1.00 96.44 88 LEU A C 1
ATOM 723 O O . LEU A 1 88 ? -2.662 -9.627 17.876 1.00 96.44 88 LEU A O 1
ATOM 727 N N . THR A 1 89 ? -1.713 -11.655 17.556 1.00 96.00 89 THR A N 1
ATOM 728 C CA . THR A 1 89 ? -0.675 -11.567 18.587 1.00 96.00 89 THR A CA 1
ATOM 729 C C . THR A 1 89 ? 0.547 -10.807 18.070 1.00 96.00 89 THR A C 1
ATOM 731 O O . THR A 1 89 ? 0.708 -10.621 16.862 1.00 96.00 89 THR A O 1
ATOM 734 N N . SER A 1 90 ? 1.451 -10.419 18.972 1.00 93.31 90 SER A N 1
ATOM 735 C CA . SER A 1 90 ? 2.731 -9.804 18.593 1.00 93.31 90 SER A CA 1
ATOM 736 C C . SER A 1 90 ? 3.551 -10.699 17.661 1.00 93.31 90 SER A C 1
ATOM 738 O O . SER A 1 90 ? 4.048 -10.215 16.652 1.00 93.31 90 SER A O 1
ATOM 740 N N . SER A 1 91 ? 3.582 -12.014 17.905 1.00 95.94 91 SER A N 1
ATOM 741 C CA . SER A 1 91 ? 4.297 -12.969 17.046 1.00 95.94 91 SER A CA 1
ATOM 742 C C . SER A 1 91 ? 3.766 -13.009 15.607 1.00 95.94 91 SER A C 1
ATOM 744 O O . SER A 1 91 ? 4.544 -13.156 14.667 1.00 95.94 91 SER A O 1
ATOM 746 N N . HIS A 1 92 ? 2.455 -12.838 15.397 1.00 96.00 92 HIS A N 1
ATOM 747 C CA . HIS A 1 92 ? 1.888 -12.736 14.047 1.00 96.00 92 HIS A CA 1
ATOM 748 C C . HIS A 1 92 ? 2.327 -11.447 13.340 1.00 96.00 92 HIS A C 1
ATOM 750 O O . HIS A 1 92 ? 2.580 -11.459 12.135 1.00 96.00 92 HIS A O 1
ATOM 756 N N . LEU A 1 93 ? 2.420 -10.337 14.079 1.00 92.38 93 LEU A N 1
ATOM 757 C CA . LEU A 1 93 ? 2.870 -9.054 13.536 1.00 92.38 93 LEU A CA 1
ATOM 758 C C . LEU A 1 93 ? 4.366 -9.084 13.205 1.00 92.38 93 LEU A C 1
ATOM 760 O O . LEU A 1 93 ? 4.751 -8.614 12.140 1.00 92.38 93 LEU A O 1
ATOM 764 N N . GLU A 1 94 ? 5.187 -9.685 14.066 1.00 91.75 94 GLU A N 1
ATOM 765 C CA . GLU A 1 94 ? 6.620 -9.901 13.828 1.00 91.75 94 GLU A CA 1
ATOM 766 C C . GLU A 1 94 ? 6.856 -10.762 12.585 1.00 91.75 94 GLU A C 1
ATOM 768 O O . GLU A 1 94 ? 7.658 -10.399 11.726 1.00 91.75 94 GLU A O 1
ATOM 773 N N . TYR A 1 95 ? 6.100 -11.857 12.435 1.00 94.12 95 TYR A N 1
ATOM 774 C CA . TYR A 1 95 ? 6.143 -12.687 11.232 1.00 94.12 95 TYR A CA 1
ATOM 775 C C . TYR A 1 95 ? 5.817 -11.869 9.975 1.00 94.12 95 TYR A C 1
ATOM 777 O O . TYR A 1 95 ? 6.546 -11.932 8.985 1.00 94.12 95 TYR A O 1
ATOM 785 N N . PHE A 1 96 ? 4.739 -11.078 10.015 1.00 91.75 96 PHE A N 1
ATOM 786 C CA . PHE A 1 96 ? 4.333 -10.228 8.896 1.00 91.75 96 PHE A CA 1
ATOM 787 C C . PHE A 1 96 ? 5.420 -9.215 8.516 1.00 91.75 96 PHE A C 1
ATOM 789 O O . PHE A 1 96 ? 5.728 -9.075 7.331 1.00 91.75 96 PHE A O 1
ATOM 796 N N . ILE A 1 97 ? 6.019 -8.544 9.504 1.00 87.94 97 ILE A N 1
ATOM 797 C CA . ILE A 1 97 ? 7.102 -7.577 9.292 1.00 87.94 97 ILE A CA 1
ATOM 798 C C . ILE A 1 97 ? 8.304 -8.262 8.640 1.00 87.94 97 ILE A C 1
ATOM 800 O O . ILE A 1 97 ? 8.780 -7.818 7.596 1.00 87.94 97 ILE A O 1
ATOM 804 N N . HIS A 1 98 ? 8.761 -9.370 9.228 1.00 88.94 98 HIS A N 1
ATOM 805 C CA . HIS A 1 98 ? 9.943 -10.090 8.773 1.00 88.94 98 HIS A CA 1
ATOM 806 C C . HIS A 1 98 ? 9.817 -10.537 7.312 1.00 88.94 98 HIS A C 1
ATOM 808 O O . HIS A 1 98 ? 10.672 -10.216 6.486 1.00 88.94 98 HIS A O 1
ATOM 814 N N . TRP A 1 99 ? 8.721 -11.215 6.967 1.00 91.38 99 TRP A N 1
ATOM 815 C CA . TRP A 1 99 ? 8.516 -11.717 5.608 1.00 91.38 99 TRP A CA 1
ATOM 816 C C . TRP A 1 99 ? 8.262 -10.608 4.591 1.00 91.38 99 TRP A C 1
ATOM 818 O O . TRP A 1 99 ? 8.743 -10.708 3.465 1.00 91.38 99 TRP A O 1
ATOM 828 N N . SER A 1 100 ? 7.568 -9.533 4.976 1.00 87.25 100 SER A N 1
ATOM 829 C CA . SER A 1 100 ? 7.387 -8.375 4.090 1.00 87.25 100 SER A CA 1
ATOM 830 C C . SER A 1 100 ? 8.728 -7.732 3.735 1.00 87.25 100 SER A C 1
ATOM 832 O O . SER A 1 100 ? 8.947 -7.384 2.577 1.00 87.25 100 SER A O 1
ATOM 834 N N . ASN A 1 101 ? 9.646 -7.634 4.703 1.00 84.00 101 ASN A N 1
ATOM 835 C CA . ASN A 1 101 ? 10.987 -7.098 4.473 1.00 84.00 101 ASN A CA 1
ATOM 836 C C . ASN A 1 101 ? 11.828 -8.019 3.579 1.00 84.00 101 ASN A C 1
ATOM 838 O O . ASN A 1 101 ? 12.496 -7.531 2.672 1.00 84.00 101 ASN A O 1
ATOM 842 N N . LEU A 1 102 ? 11.778 -9.340 3.786 1.00 86.38 102 LEU A N 1
ATOM 843 C CA . LEU A 1 102 ? 12.491 -10.290 2.922 1.00 86.38 102 LEU A CA 1
ATOM 844 C C . LEU A 1 102 ? 12.002 -10.223 1.470 1.00 86.38 102 LEU A C 1
ATOM 846 O O . LEU A 1 102 ? 12.815 -10.105 0.556 1.00 86.38 102 LEU A O 1
ATOM 850 N N . LEU A 1 103 ? 10.681 -10.231 1.263 1.00 86.50 103 LEU A N 1
ATOM 851 C CA . LEU A 1 103 ? 10.082 -10.097 -0.069 1.00 86.50 103 LEU A CA 1
ATOM 852 C C . LEU A 1 103 ? 10.456 -8.766 -0.726 1.00 86.50 103 LEU A C 1
ATOM 854 O O . LEU A 1 103 ? 10.691 -8.705 -1.933 1.00 86.50 103 LEU A O 1
ATOM 858 N N . LEU A 1 104 ? 10.532 -7.695 0.066 1.00 81.19 104 LEU A N 1
ATOM 859 C CA . LEU A 1 104 ? 10.968 -6.398 -0.423 1.00 81.19 104 LEU A CA 1
ATOM 860 C C . LEU A 1 104 ? 12.419 -6.446 -0.912 1.00 81.19 104 LEU A C 1
ATOM 862 O O . LEU A 1 104 ? 12.671 -6.065 -2.053 1.00 81.19 104 LEU A O 1
ATOM 866 N N . LEU A 1 105 ? 13.343 -6.959 -0.099 1.00 81.06 105 LEU A N 1
ATOM 867 C CA . LEU A 1 105 ? 14.759 -7.092 -0.460 1.00 81.06 105 LEU A CA 1
ATOM 868 C C . LEU A 1 105 ? 14.962 -7.922 -1.733 1.00 81.06 105 LEU A C 1
ATOM 870 O O . LEU A 1 105 ? 15.765 -7.564 -2.593 1.00 81.06 105 LEU A O 1
ATOM 874 N N . GLU A 1 106 ? 14.211 -9.0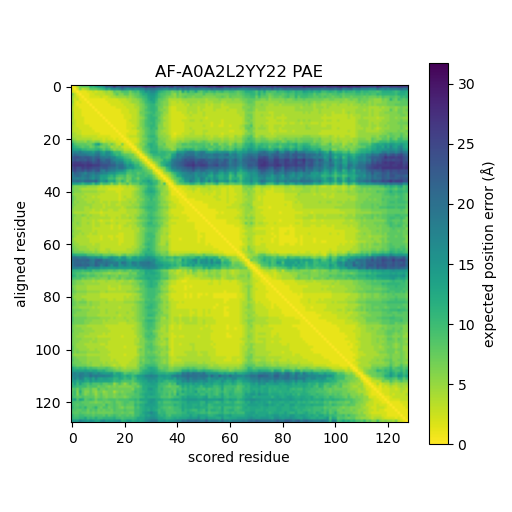12 -1.885 1.00 85.44 106 GLU A N 1
ATOM 875 C CA . GLU A 1 106 ? 14.265 -9.825 -3.099 1.00 85.44 106 GLU A CA 1
ATOM 876 C C . GLU A 1 106 ? 13.782 -9.022 -4.319 1.00 85.44 106 GLU A C 1
ATOM 878 O O . GLU A 1 106 ? 14.453 -8.982 -5.355 1.00 85.44 106 GLU A O 1
ATOM 883 N N . SER A 1 107 ? 12.662 -8.306 -4.184 1.00 80.44 107 SER A N 1
ATOM 884 C CA . SER A 1 107 ? 12.068 -7.538 -5.283 1.00 80.44 107 SER A CA 1
ATOM 885 C C . SER A 1 107 ? 12.942 -6.379 -5.776 1.00 80.44 107 SER A C 1
ATOM 887 O O . SER A 1 107 ? 12.952 -6.092 -6.973 1.00 80.44 107 SER A O 1
ATOM 889 N N . THR A 1 108 ? 13.706 -5.735 -4.889 1.00 75.25 108 THR A N 1
ATOM 890 C CA . THR A 1 108 ? 14.575 -4.598 -5.236 1.00 75.25 108 THR A CA 1
ATOM 891 C C . THR A 1 108 ? 15.885 -5.035 -5.875 1.00 75.25 108 THR A C 1
ATOM 893 O O . THR A 1 108 ? 16.481 -4.274 -6.634 1.00 75.25 108 THR A O 1
ATOM 896 N N . SER A 1 109 ? 16.317 -6.275 -5.629 1.00 71.56 109 SER A N 1
ATOM 897 C CA . SER A 1 109 ? 17.517 -6.846 -6.249 1.00 71.56 109 SER A CA 1
ATOM 898 C C . SER A 1 109 ? 17.347 -7.159 -7.745 1.00 71.56 109 SER A C 1
ATOM 900 O O . SER A 1 109 ? 18.331 -7.317 -8.470 1.00 71.56 109 SER A O 1
ATOM 902 N N . SER A 1 110 ? 16.104 -7.222 -8.235 1.00 68.69 110 SER A N 1
ATOM 903 C CA . SER A 1 110 ? 15.796 -7.514 -9.635 1.00 68.69 110 SER A CA 1
ATOM 904 C C . SER A 1 110 ? 16.002 -6.284 -10.525 1.00 68.69 110 SER A C 1
ATOM 906 O O . SER A 1 110 ? 15.265 -5.302 -10.443 1.00 68.69 110 SER A O 1
ATOM 908 N N . ALA A 1 111 ? 16.986 -6.340 -11.425 1.00 63.97 111 ALA A N 1
ATOM 909 C CA . ALA A 1 111 ? 17.258 -5.255 -12.364 1.00 63.97 111 ALA A CA 1
ATOM 910 C C . ALA A 1 111 ? 16.102 -5.075 -13.366 1.00 63.97 111 ALA A C 1
ATOM 912 O O . ALA A 1 111 ? 15.857 -5.923 -14.227 1.00 63.97 111 ALA A O 1
ATOM 913 N N . VAL A 1 112 ? 15.413 -3.934 -13.296 1.00 71.06 112 VAL A N 1
ATOM 914 C CA . VAL A 1 112 ? 14.420 -3.545 -14.304 1.00 71.06 112 VAL A CA 1
ATOM 915 C C . VAL A 1 112 ? 15.159 -3.000 -15.525 1.00 71.06 112 VAL A C 1
ATOM 917 O O . VAL A 1 112 ? 15.738 -1.915 -15.488 1.00 71.06 112 VAL A O 1
ATOM 920 N N . SER A 1 113 ? 15.161 -3.762 -16.618 1.00 77.38 113 SER A N 1
ATOM 921 C CA . SER A 1 113 ? 15.816 -3.351 -17.860 1.00 77.38 113 SER A CA 1
ATOM 922 C C . SER A 1 113 ? 14.866 -2.557 -18.754 1.00 77.38 113 SER A C 1
ATOM 924 O O . SER A 1 113 ? 13.837 -3.064 -19.200 1.00 77.38 113 SER A O 1
ATOM 926 N N . ASN A 1 114 ? 15.256 -1.328 -19.094 1.00 83.81 114 ASN A N 1
ATOM 927 C CA . ASN A 1 114 ? 14.570 -0.529 -20.115 1.00 83.81 114 ASN A CA 1
ATOM 928 C C . ASN A 1 114 ? 15.033 -0.870 -21.540 1.00 83.81 114 ASN A C 1
ATOM 930 O O . ASN A 1 114 ? 14.521 -0.286 -22.496 1.00 83.81 114 ASN A O 1
ATOM 934 N N . ALA A 1 115 ? 15.957 -1.830 -21.694 1.00 85.19 115 ALA A N 1
ATOM 935 C CA . ALA A 1 115 ? 16.603 -2.154 -22.963 1.00 85.19 115 ALA A CA 1
ATOM 936 C C . ALA A 1 115 ? 15.605 -2.474 -24.080 1.00 85.19 115 ALA A C 1
ATOM 938 O O . ALA A 1 115 ? 15.868 -2.167 -25.232 1.00 85.19 115 ALA A O 1
ATOM 939 N N . PHE A 1 116 ? 14.434 -3.032 -23.761 1.00 86.62 116 PHE A N 1
ATOM 940 C CA . PHE A 1 116 ? 13.404 -3.296 -24.768 1.00 86.62 116 PHE A CA 1
ATOM 941 C C . PHE A 1 116 ? 12.941 -2.028 -25.509 1.00 86.62 116 PHE A C 1
ATOM 943 O O . PHE A 1 116 ? 12.659 -2.088 -26.701 1.00 86.62 116 PHE A O 1
ATOM 950 N N . TRP A 1 117 ? 12.872 -0.889 -24.813 1.00 90.31 117 TRP A N 1
ATOM 951 C CA . TRP A 1 117 ? 12.419 0.388 -25.373 1.00 90.31 117 TRP A CA 1
ATOM 952 C C . TRP A 1 117 ? 13.571 1.298 -25.809 1.00 90.31 117 TRP A C 1
ATOM 954 O O . TRP A 1 117 ? 13.337 2.255 -26.544 1.00 90.31 117 TRP A O 1
ATOM 964 N N . THR A 1 118 ? 14.794 1.038 -25.338 1.00 91.56 118 THR A N 1
ATOM 965 C CA . THR A 1 118 ? 15.961 1.908 -25.560 1.00 91.56 118 THR A CA 1
ATOM 966 C C . THR A 1 118 ? 17.044 1.293 -26.444 1.00 91.56 118 THR A C 1
ATOM 968 O O . THR A 1 118 ? 17.919 2.023 -26.899 1.00 91.56 118 THR A O 1
ATOM 971 N N . GLU A 1 119 ? 17.017 -0.018 -26.685 1.00 92.38 119 GLU A N 1
ATOM 972 C CA . GLU A 1 119 ? 18.005 -0.743 -27.489 1.00 92.38 119 GLU A CA 1
ATOM 973 C C . GLU A 1 119 ? 17.337 -1.474 -28.657 1.00 92.38 119 GLU A C 1
ATOM 975 O O . GLU A 1 119 ? 16.203 -1.949 -28.563 1.00 92.38 119 GLU A O 1
ATOM 980 N N . ASP A 1 120 ? 18.057 -1.595 -29.770 1.00 92.00 120 ASP A N 1
ATOM 981 C CA . ASP A 1 120 ? 17.600 -2.376 -30.912 1.00 92.00 120 ASP A CA 1
ATOM 982 C C . ASP A 1 120 ? 17.688 -3.892 -30.645 1.00 92.00 120 ASP A C 1
ATOM 984 O O . ASP A 1 120 ? 18.372 -4.369 -29.733 1.00 92.00 120 ASP A O 1
ATOM 988 N N . ALA A 1 121 ? 16.985 -4.672 -31.470 1.00 92.38 121 ALA A N 1
ATOM 989 C CA . ALA A 1 121 ? 16.896 -6.118 -31.299 1.00 92.38 121 ALA A CA 1
ATOM 990 C C . ALA A 1 121 ? 18.256 -6.836 -31.418 1.00 92.38 121 ALA A C 1
ATOM 992 O O . ALA A 1 121 ? 18.493 -7.779 -30.667 1.00 92.38 121 ALA A O 1
ATOM 993 N N . LEU A 1 122 ? 19.157 -6.380 -32.299 1.00 93.75 122 LEU A N 1
ATOM 994 C CA . LEU A 1 122 ? 20.459 -7.023 -32.527 1.00 93.75 122 LEU A CA 1
ATOM 995 C C . LEU A 1 122 ? 21.416 -6.766 -31.358 1.00 93.75 122 LEU A C 1
ATOM 997 O O . LEU A 1 122 ? 22.171 -7.651 -30.958 1.00 93.75 122 LEU A O 1
ATOM 1001 N N . SER A 1 123 ? 21.388 -5.556 -30.794 1.00 91.44 123 SER A N 1
ATOM 1002 C CA . SER A 1 123 ? 22.164 -5.219 -29.594 1.00 91.44 123 SER A CA 1
ATOM 1003 C C . SER A 1 123 ? 21.718 -6.026 -28.375 1.00 91.44 123 SER A C 1
ATOM 1005 O O . SER A 1 123 ? 22.561 -6.430 -27.573 1.00 91.44 123 SER A O 1
ATOM 1007 N N . ARG A 1 124 ? 20.413 -6.303 -28.258 1.00 90.31 124 ARG A N 1
ATOM 1008 C CA . ARG A 1 124 ? 19.857 -7.153 -27.200 1.00 90.31 124 ARG A CA 1
ATOM 1009 C C . ARG A 1 124 ? 20.217 -8.625 -27.380 1.00 90.31 124 ARG A C 1
ATOM 1011 O O . ARG A 1 124 ? 20.666 -9.229 -26.419 1.00 90.31 124 ARG A O 1
ATOM 1018 N N . GLU A 1 125 ? 20.099 -9.173 -28.591 1.00 91.94 125 GLU A N 1
ATOM 1019 C CA . GLU A 1 125 ? 20.443 -10.577 -28.890 1.00 91.94 125 GLU A CA 1
ATOM 1020 C C . GLU A 1 125 ? 21.89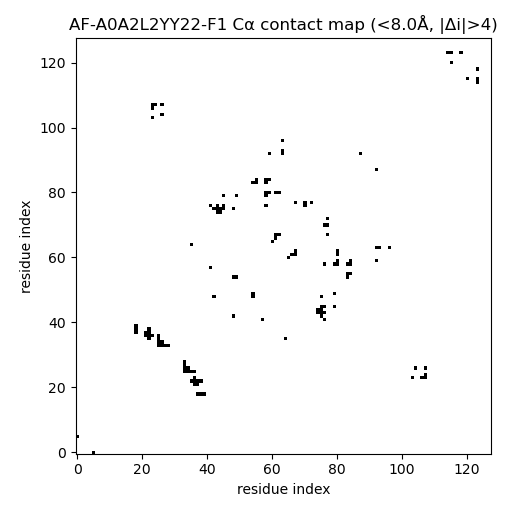6 -10.918 -28.517 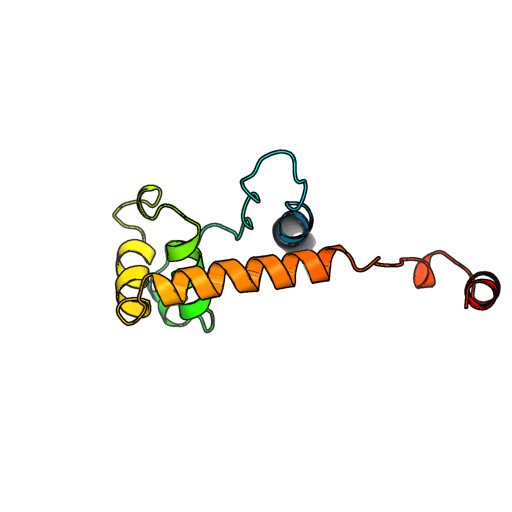1.00 91.94 125 GLU A C 1
ATOM 1022 O O . GLU A 1 125 ? 22.178 -11.989 -27.986 1.00 91.94 125 GLU A O 1
ATOM 1027 N N . LYS A 1 126 ? 22.832 -9.979 -28.709 1.00 93.50 126 LYS A N 1
ATOM 1028 C CA . LYS A 1 126 ? 24.239 -10.156 -28.307 1.00 93.50 126 LYS A CA 1
ATOM 1029 C C . LYS A 1 126 ? 24.449 -10.284 -26.794 1.00 93.50 126 LYS A C 1
ATOM 1031 O O . LYS A 1 126 ? 25.517 -10.732 -26.384 1.00 93.50 126 LYS A O 1
ATOM 1036 N N . LYS A 1 127 ? 23.488 -9.849 -25.974 1.00 87.88 127 LYS A N 1
ATOM 1037 C CA . LYS A 1 127 ? 23.563 -9.884 -24.504 1.00 87.88 127 LYS A CA 1
ATOM 1038 C C . LYS A 1 127 ? 22.957 -11.161 -23.902 1.00 87.88 127 LYS A C 1
ATOM 1040 O O . LYS A 1 127 ? 23.124 -11.359 -22.700 1.00 87.88 127 LYS A O 1
ATOM 1045 N N . GLY A 1 128 ? 22.333 -12.016 -24.721 1.00 80.25 128 GLY A N 1
ATOM 1046 C CA . GLY A 1 128 ? 21.612 -13.225 -24.299 1.00 80.25 128 GLY A CA 1
ATOM 1047 C C . GLY A 1 128 ? 20.157 -12.944 -23.961 1.00 80.25 128 GLY A C 1
ATOM 1048 O O . GLY A 1 128 ? 19.673 -13.561 -22.990 1.00 80.25 128 GLY A O 1
#

Secondary structure (DSSP, 8-state):
--HHHHHHHHHHHHHHHHHHHHHHHTT--SSSS-----PPPPPS-HHHHHT-TTHHHHHHHHHHHS-GGGS-TT-HHHHHHHHHHTT--HHHHHHHHHHHHHHHHHHHHS----HHHHS-HHHHHTT-

Foldseek 3Di:
DDPVV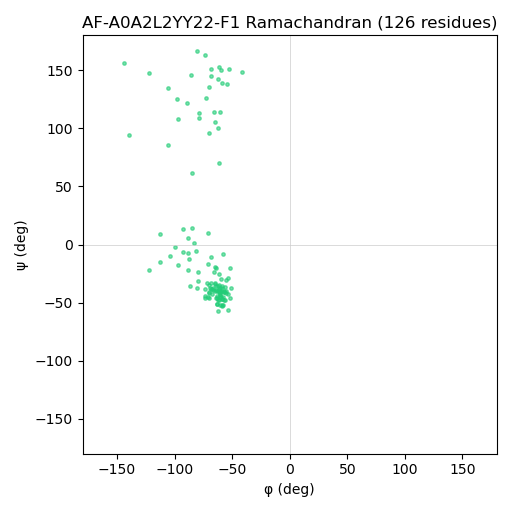VVVVVVVVVVVVVQVVQQLPQCPPPDPDSLHGDDPDDDQDLVCLVPDPCNLVVLLCCVLRNDPVPDDPSGNSVVSNCVNCVVPDPVNSVVVVVVSVVVSVVVNPDDDDPCVVVPDPVVVVVVD

pLDDT: mean 84.62, std 13.91, range [40.84, 97.06]

Sequence (128 aa):
ADHNSRRGLIQLRNELAFYTYKWFSSTEYQNEDIEHCHLPTPINNKRMCQKCPYLLPCTVYQKSFLETNKLDPNHAMISLIPSTTSHLTSSHLEYFIHWSNLLLLESTSSAVSNAFWTEDALSREKKG

Organism: Parasteatoda tepidariorum (NCBI:txid114398)

Mean predicted aligned error: 7.42 Å